Protein AF-A0A920GMY9-F1 (afdb_monomer_lite)

Sequence (90 aa):
MVPKGGMPGLVRALENAAVQAGVTIRTDCTVKSVQIGGDENGQRCNGVELESGELLLSDRVVSSADPQTTFLNLVGAQHLELSSPIVSVV

Structure (mmCIF, N/CA/C/O backbone):
data_AF-A0A920GMY9-F1
#
_entry.id   AF-A0A920GMY9-F1
#
loop_
_atom_site.group_PDB
_atom_site.id
_atom_site.type_symbol
_atom_site.label_atom_id
_atom_site.label_alt_id
_atom_site.label_comp_id
_atom_site.label_asym_id
_atom_site.label_entity_id
_atom_site.label_seq_id
_atom_site.pdbx_PDB_ins_code
_atom_site.Cartn_x
_atom_site.Cartn_y
_atom_site.Cartn_z
_atom_site.occupancy
_atom_site.B_iso_or_equiv
_atom_site.auth_seq_id
_atom_site.auth_comp_id
_atom_site.auth_asym_id
_atom_site.auth_atom_id
_atom_site.pdbx_PDB_model_num
ATOM 1 N N . MET A 1 1 ? 27.117 -7.270 -10.638 1.00 69.56 1 MET A N 1
ATOM 2 C CA . MET A 1 1 ? 26.262 -7.619 -11.795 1.00 69.56 1 MET A CA 1
ATOM 3 C C . MET A 1 1 ? 25.116 -6.623 -11.831 1.00 69.56 1 MET A C 1
ATOM 5 O O . MET A 1 1 ? 24.549 -6.375 -10.778 1.00 69.56 1 MET A O 1
ATOM 9 N N . VAL A 1 2 ? 24.825 -6.015 -12.982 1.00 79.56 2 VAL A N 1
ATOM 10 C CA . VAL A 1 2 ? 23.726 -5.044 -13.140 1.00 79.56 2 VAL A CA 1
ATOM 11 C C . VAL A 1 2 ? 22.688 -5.660 -14.084 1.00 79.56 2 VAL A C 1
ATOM 13 O O . VAL A 1 2 ? 23.100 -6.251 -15.086 1.00 79.56 2 VAL A O 1
ATOM 16 N N . PRO A 1 3 ? 21.376 -5.566 -13.792 1.00 88.56 3 PRO A N 1
ATOM 17 C CA . PRO A 1 3 ? 20.332 -6.068 -14.682 1.00 88.56 3 PRO A CA 1
ATOM 18 C C . PRO A 1 3 ? 20.456 -5.491 -16.096 1.00 88.56 3 PRO A C 1
ATOM 20 O O . PRO A 1 3 ? 20.910 -4.358 -16.285 1.00 88.56 3 PRO A O 1
ATOM 23 N N . LYS A 1 4 ? 20.028 -6.253 -17.108 1.00 89.56 4 LYS A N 1
ATOM 24 C CA . LYS A 1 4 ? 19.977 -5.753 -18.488 1.00 89.56 4 LYS A CA 1
ATOM 25 C C . LYS A 1 4 ? 19.075 -4.513 -18.535 1.00 89.56 4 LYS A C 1
ATOM 27 O O . LYS A 1 4 ? 17.912 -4.583 -18.156 1.00 89.56 4 LYS A O 1
ATOM 32 N N . GLY A 1 5 ? 19.618 -3.383 -18.993 1.00 90.75 5 GLY A N 1
ATOM 33 C CA . GLY A 1 5 ? 18.910 -2.095 -18.983 1.00 90.75 5 GLY A CA 1
ATOM 34 C C . GLY A 1 5 ? 18.980 -1.325 -17.655 1.00 90.75 5 GLY A C 1
ATOM 35 O O . GLY A 1 5 ? 18.261 -0.342 -17.493 1.00 90.75 5 GLY A O 1
ATOM 36 N N . GLY A 1 6 ? 19.834 -1.738 -16.711 1.00 94.25 6 GLY A N 1
ATOM 37 C CA . GLY A 1 6 ? 20.028 -1.051 -15.433 1.00 94.25 6 GLY A CA 1
ATOM 38 C C . GLY A 1 6 ? 18.845 -1.198 -14.472 1.00 94.25 6 GLY A C 1
ATOM 39 O O . GLY A 1 6 ? 17.982 -2.058 -14.647 1.00 94.25 6 GLY A O 1
ATOM 40 N N . MET A 1 7 ? 18.787 -0.326 -13.462 1.00 94.06 7 MET A N 1
ATOM 41 C CA . MET A 1 7 ? 17.657 -0.260 -12.523 1.00 94.06 7 MET A CA 1
ATOM 42 C C . MET A 1 7 ? 16.297 -0.046 -13.214 1.00 94.06 7 MET A C 1
ATOM 44 O O . MET A 1 7 ? 15.349 -0.731 -12.833 1.00 94.06 7 MET A O 1
ATOM 48 N N . PRO A 1 8 ? 16.170 0.786 -14.271 1.00 93.88 8 PRO A N 1
ATOM 49 C CA . PRO A 1 8 ? 14.915 0.879 -15.021 1.00 93.88 8 PRO A CA 1
ATOM 50 C C . PRO A 1 8 ? 14.497 -0.451 -15.661 1.00 93.88 8 PRO A C 1
ATOM 52 O O . PRO A 1 8 ? 13.312 -0.772 -15.716 1.00 93.88 8 PRO A O 1
ATOM 55 N N . GLY A 1 9 ? 15.468 -1.247 -16.123 1.00 95.81 9 GLY A N 1
ATOM 56 C CA . GLY A 1 9 ? 15.222 -2.591 -16.643 1.00 95.81 9 GLY A CA 1
ATOM 57 C C . GLY A 1 9 ? 14.670 -3.546 -15.582 1.00 95.81 9 GLY A C 1
ATOM 58 O O . GLY A 1 9 ? 13.760 -4.317 -15.877 1.00 95.81 9 GLY A O 1
ATOM 59 N N . LEU A 1 10 ? 15.161 -3.455 -14.342 1.00 95.38 10 LEU A N 1
ATOM 60 C CA . LEU A 1 10 ? 14.648 -4.244 -13.218 1.00 95.38 10 LEU A CA 1
ATOM 61 C C . LEU A 1 10 ? 13.201 -3.877 -12.869 1.00 95.38 10 LEU A C 1
ATOM 63 O O . LEU A 1 10 ? 12.372 -4.771 -12.732 1.00 95.38 10 LEU A O 1
ATOM 67 N N . VAL A 1 11 ? 12.888 -2.581 -12.772 1.00 94.81 11 VAL A N 1
ATOM 68 C CA . VAL A 1 11 ? 11.526 -2.112 -12.458 1.00 94.81 11 VAL A CA 1
ATOM 69 C C . VAL A 1 11 ? 10.525 -2.625 -13.495 1.00 94.81 11 VAL A C 1
ATOM 71 O O . VAL A 1 11 ? 9.521 -3.228 -13.127 1.00 94.81 11 VAL A O 1
ATOM 74 N N . ARG A 1 12 ? 10.848 -2.499 -14.790 1.00 95.81 12 ARG A N 1
ATOM 75 C CA . ARG A 1 12 ? 10.002 -3.021 -15.878 1.00 95.81 12 ARG A CA 1
ATOM 76 C C . ARG A 1 12 ? 9.824 -4.536 -15.813 1.00 95.81 12 ARG A C 1
ATOM 78 O O . ARG A 1 12 ? 8.762 -5.045 -16.151 1.00 95.81 12 ARG A O 1
ATOM 85 N N . ALA A 1 13 ? 10.859 -5.276 -15.413 1.00 96.38 13 ALA A N 1
ATOM 86 C CA . ALA A 1 13 ? 10.758 -6.726 -15.271 1.00 96.38 13 ALA A CA 1
ATOM 87 C C . ALA A 1 13 ? 9.773 -7.121 -14.156 1.00 96.38 13 ALA A C 1
ATOM 89 O O . ALA A 1 13 ? 8.976 -8.034 -14.359 1.00 96.38 13 ALA A O 1
ATOM 90 N N . LEU A 1 14 ? 9.793 -6.412 -13.021 1.00 96.25 14 LEU A N 1
ATOM 91 C CA . LEU A 1 14 ? 8.859 -6.632 -11.912 1.00 96.25 14 LEU A CA 1
ATOM 92 C C . LEU A 1 14 ? 7.423 -6.245 -12.285 1.00 96.25 14 LEU A C 1
ATOM 94 O O . LEU A 1 14 ? 6.505 -7.021 -12.036 1.00 96.25 14 LEU A O 1
ATOM 98 N N . GLU A 1 15 ? 7.241 -5.091 -12.930 1.00 97.44 15 GLU A N 1
ATOM 99 C CA . GLU A 1 15 ? 5.941 -4.635 -13.434 1.00 97.44 15 GLU A CA 1
ATOM 100 C C . GLU A 1 15 ? 5.318 -5.676 -14.375 1.00 97.44 15 GLU A C 1
ATOM 102 O O . GLU A 1 15 ? 4.197 -6.133 -14.152 1.00 97.44 15 GLU A O 1
ATOM 107 N N . ASN A 1 16 ? 6.080 -6.134 -15.374 1.00 97.50 16 ASN A N 1
ATOM 108 C CA . ASN A 1 16 ? 5.620 -7.145 -16.325 1.00 97.50 16 ASN A CA 1
ATOM 109 C C . ASN A 1 16 ? 5.256 -8.467 -15.642 1.00 97.50 16 ASN A C 1
ATOM 111 O O . ASN A 1 16 ? 4.251 -9.078 -16.000 1.00 97.50 16 ASN A O 1
ATOM 115 N N . ALA A 1 17 ? 6.057 -8.915 -14.671 1.00 98.31 17 ALA A N 1
ATOM 116 C CA . ALA A 1 17 ? 5.777 -10.142 -13.931 1.00 98.31 17 ALA A CA 1
ATOM 117 C C . ALA A 1 17 ? 4.478 -10.028 -13.115 1.00 98.31 17 ALA A C 1
ATOM 119 O O . ALA A 1 17 ? 3.664 -10.949 -13.133 1.00 98.31 17 ALA A O 1
ATOM 120 N N . ALA A 1 18 ? 4.252 -8.891 -12.451 1.00 97.69 18 ALA A N 1
ATOM 121 C CA . ALA A 1 18 ? 3.031 -8.639 -11.690 1.00 97.69 18 ALA A CA 1
ATOM 122 C C . ALA A 1 18 ? 1.792 -8.612 -12.600 1.00 97.69 18 ALA A C 1
ATOM 124 O O . ALA A 1 18 ? 0.806 -9.296 -12.323 1.00 97.69 18 ALA A O 1
ATOM 125 N N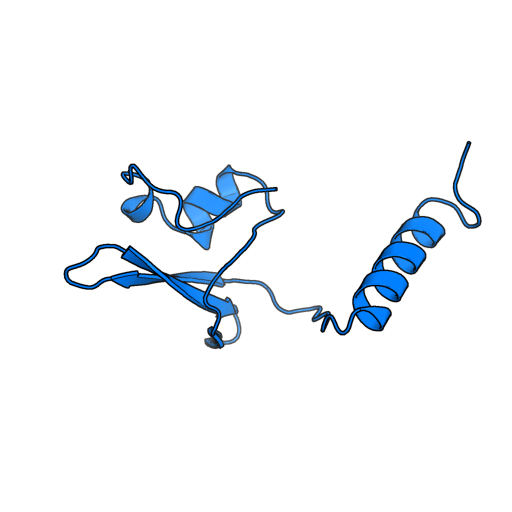 . VAL A 1 19 ? 1.858 -7.890 -13.724 1.00 98.06 19 VAL A N 1
ATOM 126 C CA . VAL A 1 19 ? 0.753 -7.820 -14.694 1.00 98.06 19 VAL A CA 1
ATOM 127 C C . VAL A 1 19 ? 0.451 -9.198 -15.293 1.00 98.06 19 VAL A C 1
ATOM 129 O O . VAL A 1 19 ? -0.713 -9.576 -15.396 1.00 98.06 19 VAL A O 1
ATOM 132 N N . GLN A 1 20 ? 1.473 -9.995 -15.626 1.00 98.38 20 GLN A N 1
ATOM 133 C CA . GLN A 1 20 ? 1.287 -11.371 -16.113 1.00 98.38 20 GLN A CA 1
ATOM 134 C C . GLN A 1 20 ? 0.650 -12.296 -15.068 1.00 98.38 20 GLN A C 1
ATOM 136 O O . GLN A 1 20 ? -0.059 -13.230 -15.434 1.00 98.38 20 GLN A O 1
ATOM 141 N N . ALA A 1 21 ? 0.863 -12.024 -13.779 1.00 98.44 21 ALA A N 1
ATOM 142 C CA . ALA A 1 21 ? 0.192 -12.714 -12.682 1.00 98.44 21 ALA A CA 1
ATOM 143 C C . ALA A 1 21 ? -1.249 -12.215 -12.429 1.00 98.44 21 ALA A C 1
ATOM 145 O O . ALA A 1 21 ? -1.913 -12.718 -11.525 1.00 98.44 21 ALA A O 1
ATOM 146 N N . GLY A 1 22 ? -1.745 -11.246 -13.210 1.00 98.00 22 GLY A N 1
ATOM 147 C CA . GLY A 1 22 ? -3.099 -10.695 -13.096 1.00 98.00 22 GLY A CA 1
ATOM 148 C C . GLY A 1 22 ? -3.230 -9.505 -12.141 1.00 98.00 22 GLY A C 1
ATOM 149 O O . GLY A 1 22 ? -4.348 -9.110 -11.811 1.00 98.00 22 GLY A O 1
ATOM 150 N N . VAL A 1 23 ? -2.119 -8.919 -11.683 1.00 97.94 23 VAL A N 1
ATOM 151 C CA . VAL A 1 23 ? -2.145 -7.741 -10.804 1.00 97.94 23 VAL A CA 1
ATOM 152 C C . VAL A 1 23 ? -2.553 -6.495 -11.592 1.00 97.94 23 VAL A C 1
ATOM 154 O O . VAL A 1 23 ? -2.027 -6.224 -12.670 1.00 97.94 23 VAL A O 1
ATOM 157 N N . THR A 1 24 ? -3.455 -5.695 -11.020 1.00 97.56 24 THR A N 1
ATOM 158 C CA . THR A 1 24 ? -3.771 -4.349 -11.521 1.00 97.56 24 THR A CA 1
ATOM 159 C C . THR A 1 24 ? -2.868 -3.325 -10.837 1.00 97.56 24 THR A C 1
ATOM 161 O O . THR A 1 24 ? -2.865 -3.228 -9.612 1.00 97.56 24 THR A O 1
ATOM 164 N N . ILE A 1 25 ? -2.125 -2.544 -11.623 1.00 96.94 25 ILE A N 1
ATOM 165 C CA . ILE A 1 25 ? -1.267 -1.461 -11.130 1.00 96.94 25 ILE A CA 1
ATOM 166 C C . ILE A 1 25 ? -1.955 -0.132 -11.433 1.00 96.94 25 ILE A C 1
ATOM 168 O O . ILE A 1 25 ? -2.308 0.142 -12.578 1.00 96.94 25 ILE A O 1
ATOM 172 N N . ARG A 1 26 ? -2.152 0.691 -10.401 1.00 96.50 26 ARG A N 1
ATOM 173 C CA . ARG A 1 26 ? -2.745 2.027 -10.514 1.00 96.50 26 ARG A CA 1
ATOM 174 C C . ARG A 1 26 ? -1.735 3.067 -10.042 1.00 96.50 26 ARG A C 1
ATOM 176 O O . ARG A 1 26 ? -1.279 2.997 -8.903 1.00 96.50 26 ARG A O 1
ATOM 183 N N . THR A 1 27 ? -1.391 4.016 -10.908 1.00 96.44 27 THR A N 1
ATOM 184 C CA . THR A 1 27 ? -0.593 5.200 -10.552 1.00 96.44 27 THR A CA 1
ATOM 185 C C . THR A 1 27 ? -1.508 6.375 -10.235 1.00 96.44 27 THR A C 1
ATOM 187 O O . THR A 1 27 ? -2.719 6.292 -10.436 1.00 96.44 27 THR A O 1
ATOM 190 N N . ASP A 1 28 ? -0.938 7.456 -9.698 1.00 96.81 28 ASP A N 1
ATOM 191 C CA . ASP A 1 28 ? -1.672 8.701 -9.415 1.00 96.81 28 ASP A CA 1
ATOM 192 C C . ASP A 1 28 ? -2.876 8.497 -8.470 1.00 96.81 28 ASP A C 1
ATOM 194 O O . ASP A 1 28 ? -3.865 9.222 -8.505 1.00 96.81 28 ASP A O 1
ATOM 198 N N . CYS A 1 29 ? -2.780 7.480 -7.608 1.00 97.06 29 CYS A N 1
ATOM 199 C CA . CYS A 1 29 ? -3.812 7.045 -6.669 1.00 97.06 29 CYS A CA 1
ATOM 200 C C . CYS A 1 29 ? -3.276 7.118 -5.231 1.00 97.06 29 CYS A C 1
ATOM 202 O O . CYS A 1 29 ? -3.110 6.090 -4.575 1.00 97.06 29 CYS A O 1
ATOM 204 N N . THR A 1 30 ? -2.945 8.320 -4.750 1.00 97.00 30 THR A N 1
ATOM 205 C CA . THR A 1 30 ? -2.453 8.508 -3.375 1.00 97.00 30 THR A CA 1
ATOM 206 C C . THR A 1 30 ? -3.479 7.990 -2.371 1.00 97.00 30 THR A C 1
ATOM 208 O O . THR A 1 30 ? -4.642 8.399 -2.395 1.00 97.00 30 THR A O 1
ATOM 211 N N . VAL A 1 31 ? -3.043 7.088 -1.492 1.00 97.38 31 VAL A N 1
ATOM 212 C CA . VAL A 1 31 ? -3.870 6.561 -0.405 1.00 97.38 31 VAL A CA 1
ATOM 213 C C . VAL A 1 31 ? -3.935 7.599 0.708 1.00 97.38 31 VAL A C 1
ATOM 215 O O . VAL A 1 31 ? -2.899 8.030 1.209 1.00 97.38 31 VAL A O 1
ATOM 218 N N . LYS A 1 32 ? -5.154 7.966 1.096 1.00 96.94 32 LYS A N 1
ATOM 219 C CA . LYS A 1 32 ? -5.444 8.884 2.196 1.00 96.94 32 LYS A CA 1
ATOM 220 C C . LYS A 1 32 ? -5.473 8.154 3.536 1.00 96.94 32 LYS A C 1
ATOM 222 O O . LYS A 1 32 ? -4.904 8.635 4.508 1.00 96.94 32 LYS A O 1
ATOM 227 N N . SER A 1 33 ? -6.119 6.989 3.594 1.00 95.75 33 SER A N 1
ATOM 228 C CA . SER A 1 33 ? -6.220 6.195 4.824 1.00 95.75 33 SER A CA 1
ATOM 229 C C . SER A 1 33 ? -6.533 4.723 4.555 1.00 95.75 33 SER A C 1
ATOM 231 O O . SER A 1 33 ? -7.116 4.357 3.531 1.00 95.75 33 SER A O 1
ATOM 233 N N . VAL A 1 34 ? -6.162 3.864 5.504 1.00 95.12 34 VAL A N 1
ATOM 234 C CA . VAL A 1 34 ? -6.646 2.483 5.586 1.00 95.12 34 VAL A CA 1
ATOM 235 C C . VAL A 1 34 ? -7.988 2.494 6.301 1.00 95.12 34 VAL A C 1
ATOM 237 O O . VAL A 1 34 ? -8.124 3.037 7.395 1.00 95.12 34 VAL A O 1
ATOM 240 N N . GLN A 1 35 ? -8.985 1.860 5.696 1.00 94.38 35 GLN A N 1
ATOM 241 C CA . GLN A 1 35 ? -10.323 1.781 6.260 1.00 94.38 35 GLN A CA 1
ATOM 242 C C . GLN A 1 35 ? -10.387 0.620 7.245 1.00 94.38 35 GLN A C 1
ATOM 244 O O . GLN A 1 35 ? -10.287 -0.549 6.862 1.00 94.38 35 GLN A O 1
ATOM 249 N N . ILE A 1 36 ? -10.548 0.951 8.525 1.00 89.69 36 ILE A N 1
ATOM 250 C CA . ILE A 1 36 ? -10.616 -0.018 9.617 1.00 89.69 36 ILE A CA 1
ATOM 251 C C . ILE A 1 36 ? -12.035 -0.016 10.174 1.00 89.69 36 ILE A C 1
ATOM 253 O O . ILE A 1 36 ? -12.497 0.969 10.744 1.00 89.69 36 ILE A O 1
ATOM 257 N N . GLY A 1 37 ? -12.728 -1.137 10.002 1.00 84.81 37 GLY A N 1
ATOM 258 C CA . GLY A 1 37 ? -13.997 -1.407 10.668 1.00 84.81 37 GLY A CA 1
ATOM 259 C C . GLY A 1 37 ? -13.793 -2.286 11.894 1.00 84.81 37 GLY A C 1
ATOM 260 O O . GLY A 1 37 ? -12.710 -2.821 12.116 1.00 84.81 37 GLY A O 1
ATOM 261 N N . GLY A 1 38 ? -14.844 -2.483 12.680 1.00 76.94 38 GLY A N 1
ATOM 262 C CA . GLY A 1 38 ? -14.832 -3.459 13.763 1.00 76.94 38 GLY A CA 1
ATOM 263 C C . GLY A 1 38 ? -16.218 -4.015 14.041 1.00 76.94 38 GLY A C 1
ATOM 264 O O . GLY A 1 38 ? -17.223 -3.368 13.745 1.00 76.94 38 GLY A O 1
ATOM 265 N N . ASP A 1 39 ? -16.249 -5.222 14.589 1.00 76.31 39 ASP A N 1
ATOM 266 C CA . ASP A 1 39 ? -17.438 -5.835 15.172 1.00 76.31 39 ASP A CA 1
ATOM 267 C C . ASP A 1 39 ? -17.094 -6.498 16.515 1.00 76.31 39 ASP A C 1
ATOM 269 O O . ASP A 1 39 ? -16.037 -6.246 17.098 1.00 76.31 39 ASP A O 1
ATOM 273 N N . GLU A 1 40 ? -18.005 -7.322 17.030 1.00 76.56 40 GLU A N 1
ATOM 274 C CA . GLU A 1 40 ? -17.834 -8.073 18.278 1.00 76.56 40 GLU A CA 1
ATO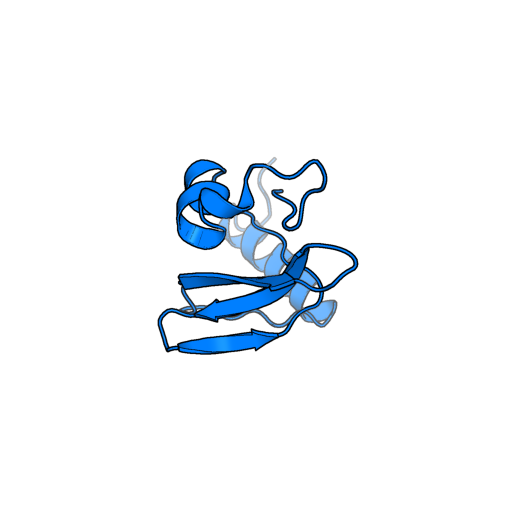M 275 C C . GLU A 1 40 ? -16.593 -8.988 18.302 1.00 76.56 40 GLU A C 1
ATOM 277 O O . GLU A 1 40 ? -16.116 -9.336 19.380 1.00 76.56 40 GLU A O 1
ATOM 282 N N . ASN A 1 41 ? -16.026 -9.324 17.138 1.00 76.06 41 ASN A N 1
ATOM 283 C CA . ASN A 1 41 ? -14.833 -10.157 16.991 1.00 76.06 41 ASN A CA 1
ATOM 284 C C . ASN A 1 41 ? -13.535 -9.339 16.858 1.00 76.06 41 ASN A C 1
ATOM 286 O O . ASN A 1 41 ? -12.459 -9.919 16.709 1.00 76.06 41 ASN A O 1
ATOM 290 N N . GLY A 1 42 ? -13.616 -8.005 16.916 1.00 79.00 42 GLY A N 1
ATOM 291 C CA . GLY A 1 42 ? -12.470 -7.098 16.867 1.00 79.00 42 GLY A CA 1
ATOM 292 C C . GLY A 1 42 ? -12.420 -6.227 15.613 1.00 79.00 42 GLY A C 1
ATOM 293 O O . GLY A 1 42 ? -13.394 -6.086 14.872 1.00 79.00 42 GLY A O 1
ATOM 294 N N . GLN A 1 43 ? -11.271 -5.587 15.399 1.00 81.81 43 GLN A N 1
ATOM 295 C CA . GLN A 1 43 ? -11.046 -4.685 14.270 1.00 81.81 43 GLN A CA 1
ATOM 296 C C . GLN A 1 43 ? -10.541 -5.437 13.034 1.00 81.81 43 GLN A C 1
ATOM 298 O O . GLN A 1 43 ? -9.746 -6.370 13.132 1.00 81.81 43 GLN A O 1
ATOM 303 N N . ARG A 1 44 ? -10.985 -4.998 11.855 1.00 85.62 44 ARG A N 1
ATOM 304 C CA . ARG A 1 44 ? -10.646 -5.573 10.553 1.00 85.62 44 ARG A CA 1
ATOM 305 C C . ARG A 1 44 ? -10.364 -4.489 9.519 1.00 85.62 44 ARG A C 1
ATOM 307 O O . ARG A 1 44 ? -10.965 -3.414 9.547 1.00 85.62 44 ARG A O 1
ATOM 314 N N . CYS A 1 45 ? -9.476 -4.800 8.582 1.00 89.00 45 CYS A N 1
ATOM 315 C CA . CYS A 1 45 ? -9.285 -3.988 7.389 1.00 89.00 45 CYS A CA 1
ATOM 316 C C . CYS A 1 45 ? -10.471 -4.201 6.442 1.00 89.00 45 CYS A C 1
ATOM 318 O O . CYS A 1 45 ? -10.896 -5.335 6.238 1.00 89.00 45 CYS A O 1
ATOM 320 N N . ASN A 1 46 ? -10.982 -3.114 5.870 1.00 92.31 46 ASN A N 1
ATOM 321 C CA . ASN A 1 46 ? -12.026 -3.135 4.846 1.00 92.31 46 ASN A CA 1
ATOM 322 C C . ASN A 1 46 ? -11.530 -2.577 3.500 1.00 92.31 46 ASN A C 1
ATOM 324 O O . ASN A 1 46 ? -12.321 -2.472 2.562 1.00 92.31 46 ASN A O 1
ATOM 328 N N . GLY A 1 47 ? -10.258 -2.178 3.404 1.00 95.44 47 GLY A N 1
ATOM 329 C CA . GLY A 1 47 ? -9.680 -1.568 2.210 1.00 95.44 47 GLY A CA 1
ATOM 330 C C . GLY A 1 47 ? -8.971 -0.242 2.469 1.00 95.44 47 GLY A C 1
ATOM 331 O O . GLY A 1 47 ? -8.479 0.011 3.572 1.00 95.44 47 GLY A O 1
ATOM 332 N N . VAL A 1 48 ? -8.920 0.614 1.447 1.00 97.25 48 VAL A N 1
ATOM 333 C CA . VAL A 1 48 ? -8.293 1.945 1.500 1.00 97.25 48 VAL A CA 1
ATOM 334 C C . VAL A 1 48 ? -9.190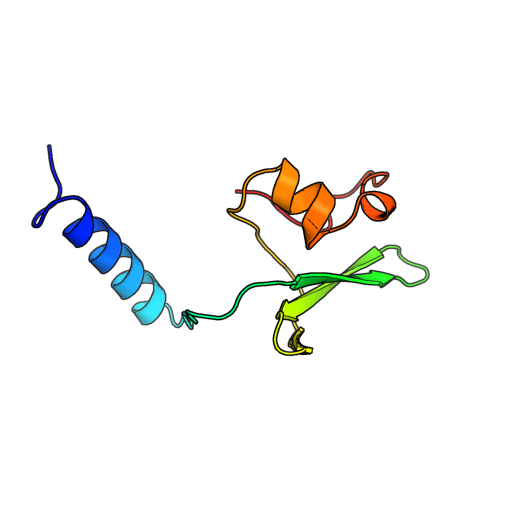 3.029 0.903 1.00 97.25 48 VAL A C 1
ATOM 336 O O . VAL A 1 48 ? -9.943 2.777 -0.036 1.00 97.25 48 VAL A O 1
ATOM 339 N N . GLU A 1 49 ? -9.082 4.245 1.431 1.00 97.69 49 GLU A N 1
ATOM 340 C CA . GLU A 1 49 ? -9.632 5.464 0.831 1.00 97.69 49 GLU A CA 1
ATOM 341 C C . GLU A 1 49 ? -8.507 6.205 0.109 1.00 97.69 49 GLU A C 1
ATOM 343 O O . GLU A 1 49 ? -7.424 6.406 0.665 1.00 97.69 49 GLU A O 1
ATOM 348 N N . LEU A 1 50 ? -8.749 6.602 -1.137 1.00 98.06 50 LEU A N 1
ATOM 349 C CA . LEU A 1 50 ? -7.843 7.458 -1.897 1.00 98.06 50 LEU A CA 1
ATOM 350 C C . LEU A 1 50 ? -8.110 8.936 -1.586 1.00 98.06 50 LEU A C 1
ATOM 352 O O . LEU A 1 50 ? -9.208 9.303 -1.179 1.00 98.06 50 LEU A O 1
ATOM 356 N N . GLU A 1 51 ? -7.147 9.815 -1.861 1.00 97.88 51 GLU A N 1
ATOM 357 C CA . GLU A 1 51 ? -7.342 11.276 -1.750 1.00 97.88 51 GLU A CA 1
ATOM 358 C C . GLU A 1 51 ? -8.494 11.801 -2.628 1.00 97.88 51 GLU A C 1
ATOM 360 O O . GLU A 1 51 ? -9.110 12.819 -2.324 1.00 97.88 51 GLU A O 1
ATOM 365 N N . SER A 1 52 ? -8.845 11.078 -3.697 1.00 97.62 52 SER A N 1
ATOM 366 C CA . SER A 1 52 ? -10.023 11.373 -4.521 1.00 97.62 52 SER A CA 1
ATOM 367 C C . SER A 1 52 ? -11.363 11.127 -3.809 1.00 97.62 52 SER A C 1
ATOM 369 O O . SER A 1 52 ? -12.403 11.534 -4.325 1.00 97.62 52 SER A O 1
ATOM 371 N N . GLY A 1 53 ? -11.359 10.441 -2.662 1.00 97.50 53 GLY A N 1
ATOM 372 C CA . GLY A 1 53 ? -12.546 9.934 -1.968 1.00 97.50 53 GLY A CA 1
ATOM 373 C C . GLY A 1 53 ? -13.030 8.565 -2.465 1.00 97.50 53 GLY A C 1
ATOM 374 O O . GLY A 1 53 ? -14.016 8.044 -1.948 1.00 97.50 53 GLY A O 1
ATOM 375 N N . GLU A 1 54 ? -12.364 7.962 -3.458 1.00 97.88 54 GLU A N 1
ATOM 376 C CA . GLU A 1 54 ? -12.667 6.599 -3.911 1.00 97.88 54 GLU A CA 1
ATOM 377 C C . GLU A 1 54 ? -12.313 5.573 -2.825 1.00 97.88 54 GLU A C 1
ATOM 379 O O . GLU A 1 54 ? -11.229 5.624 -2.239 1.00 97.88 54 GLU A O 1
ATOM 384 N N . LEU A 1 55 ? -13.211 4.611 -2.596 1.00 97.81 55 LEU A N 1
ATOM 385 C CA . LEU A 1 55 ? -12.985 3.485 -1.693 1.00 97.81 55 LEU A CA 1
ATOM 386 C C . LEU A 1 55 ? -12.622 2.231 -2.487 1.00 97.81 55 LEU A C 1
ATOM 388 O O . LEU A 1 55 ? -13.417 1.741 -3.290 1.00 97.81 55 LEU A O 1
ATOM 392 N N . LEU A 1 56 ? -11.441 1.681 -2.215 1.00 96.94 56 LEU A N 1
ATOM 393 C CA . LEU A 1 56 ? -11.004 0.391 -2.738 1.00 96.94 56 LEU A CA 1
ATOM 394 C C . LEU A 1 56 ? -11.174 -0.661 -1.652 1.00 96.94 56 LEU A C 1
ATOM 396 O O . LEU A 1 56 ? -10.396 -0.691 -0.702 1.00 96.94 56 LEU A O 1
ATOM 400 N N . LEU A 1 57 ? -12.192 -1.509 -1.789 1.00 96.19 57 LEU A N 1
ATOM 401 C CA . LEU A 1 57 ? -12.494 -2.547 -0.806 1.00 96.19 57 LEU A CA 1
ATOM 402 C C . LEU A 1 57 ? -11.530 -3.729 -0.934 1.00 96.19 57 LEU A C 1
ATOM 404 O O . LEU A 1 57 ? -11.300 -4.234 -2.034 1.00 96.19 57 LEU A O 1
ATOM 408 N N . SER A 1 58 ? -10.996 -4.194 0.194 1.00 93.25 58 SER A N 1
ATOM 409 C CA . SER A 1 58 ? -10.162 -5.395 0.254 1.00 93.25 58 SER A CA 1
ATOM 410 C C . SER A 1 58 ? -10.173 -6.027 1.646 1.00 93.25 58 SER A C 1
ATOM 412 O O . SER A 1 58 ? -10.327 -5.340 2.653 1.00 93.25 5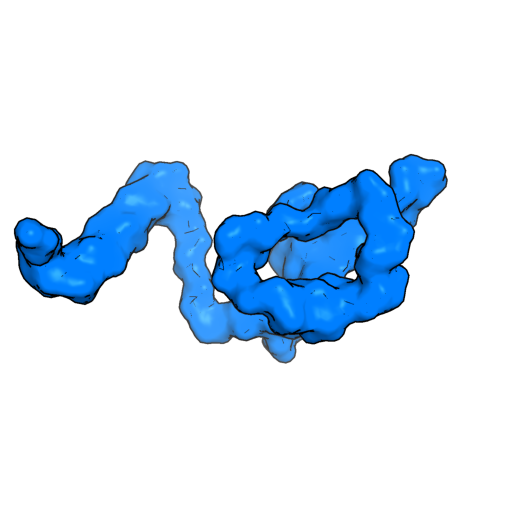8 SER A O 1
ATOM 414 N N . ASP A 1 59 ? -9.953 -7.343 1.705 1.00 90.06 59 ASP A N 1
ATOM 415 C CA . ASP A 1 59 ? -9.827 -8.068 2.979 1.00 90.06 59 ASP A CA 1
ATOM 416 C C . ASP A 1 59 ? -8.470 -7.826 3.660 1.00 90.06 59 ASP A C 1
ATOM 418 O O . ASP A 1 59 ? -8.294 -8.090 4.850 1.00 90.06 59 ASP A O 1
ATOM 422 N N . ARG A 1 60 ? -7.465 -7.399 2.883 1.00 90.44 60 ARG A N 1
ATOM 423 C CA . ARG A 1 60 ? -6.085 -7.191 3.336 1.00 90.44 60 ARG A CA 1
ATOM 424 C C . ARG A 1 60 ? -5.455 -5.988 2.650 1.00 90.44 60 ARG A C 1
ATOM 426 O O . ARG A 1 60 ? -5.679 -5.750 1.461 1.00 90.44 60 ARG A O 1
ATOM 433 N N . VAL A 1 61 ? -4.603 -5.293 3.399 1.00 93.25 61 VAL A N 1
ATOM 434 C CA . VAL A 1 61 ? -3.743 -4.211 2.914 1.00 93.25 61 VAL A CA 1
ATOM 435 C C . VAL A 1 61 ? -2.308 -4.500 3.339 1.00 93.25 61 VAL A C 1
ATOM 437 O O . VAL A 1 61 ? -2.037 -4.836 4.495 1.00 93.25 61 VAL A O 1
ATOM 440 N N . VAL A 1 62 ? -1.395 -4.373 2.379 1.00 93.62 62 VAL A N 1
ATOM 441 C CA . VAL A 1 62 ? 0.047 -4.482 2.589 1.00 93.62 62 VAL A CA 1
ATOM 442 C C . VAL A 1 62 ? 0.665 -3.136 2.239 1.00 93.62 62 VAL A C 1
ATOM 444 O O . VAL A 1 62 ? 0.465 -2.644 1.129 1.00 93.62 62 VAL A O 1
ATOM 447 N N . SER A 1 63 ? 1.386 -2.535 3.183 1.00 93.25 63 SER A N 1
ATOM 448 C CA . SER A 1 63 ? 2.044 -1.243 2.985 1.00 93.25 63 SER A CA 1
ATOM 449 C C . SER A 1 63 ? 3.538 -1.440 2.775 1.00 93.25 63 SER A C 1
ATOM 451 O O . SER A 1 63 ? 4.200 -2.062 3.600 1.00 93.25 63 SER A O 1
ATOM 453 N N . SER A 1 64 ? 4.060 -0.876 1.686 1.00 94.25 64 SER A N 1
ATOM 454 C CA . SER A 1 64 ? 5.504 -0.719 1.455 1.00 94.25 64 SER A CA 1
ATOM 455 C C . SER A 1 64 ? 5.980 0.707 1.791 1.00 94.25 64 SER A C 1
ATOM 457 O O . SER A 1 64 ? 7.134 1.058 1.554 1.00 94.25 64 SER A O 1
ATOM 459 N N . ALA A 1 65 ? 5.090 1.559 2.319 1.00 92.75 65 ALA A N 1
ATOM 460 C CA . ALA A 1 65 ? 5.476 2.867 2.838 1.00 92.75 65 ALA A CA 1
ATOM 461 C C . ALA A 1 65 ? 6.271 2.711 4.141 1.00 92.75 65 ALA A C 1
ATOM 463 O O . ALA A 1 65 ? 6.187 1.687 4.823 1.00 92.75 65 ALA A O 1
ATOM 464 N N . ASP A 1 66 ? 7.015 3.749 4.521 1.00 92.81 66 ASP A N 1
ATOM 465 C CA . ASP A 1 66 ? 7.766 3.723 5.770 1.00 92.81 66 ASP A CA 1
ATOM 466 C C . ASP A 1 66 ? 6.832 3.526 6.991 1.00 92.81 66 ASP A C 1
ATOM 468 O O . ASP A 1 66 ? 5.636 3.854 6.932 1.00 92.81 66 ASP A O 1
ATOM 472 N N . PRO A 1 67 ? 7.342 2.987 8.115 1.00 89.06 67 PRO A N 1
ATOM 473 C CA . PRO A 1 67 ? 6.516 2.703 9.285 1.00 89.06 67 PRO A CA 1
ATOM 474 C C . PRO A 1 67 ? 5.813 3.934 9.860 1.00 89.06 67 PRO A C 1
ATOM 476 O O . PRO A 1 67 ? 4.676 3.824 10.312 1.00 89.06 67 PRO A O 1
ATOM 479 N N . GLN A 1 68 ? 6.452 5.107 9.834 1.00 91.19 68 GLN A N 1
ATOM 480 C CA . GLN A 1 68 ? 5.854 6.323 10.376 1.00 91.19 68 GLN A CA 1
ATOM 481 C C . GLN A 1 68 ? 4.635 6.725 9.543 1.00 91.19 68 GLN A C 1
ATOM 483 O O . GLN A 1 68 ? 3.559 6.940 10.101 1.00 91.19 68 GLN A O 1
ATOM 488 N N . THR A 1 69 ? 4.774 6.750 8.216 1.00 92.88 69 THR A N 1
ATOM 489 C CA . THR A 1 69 ? 3.657 7.005 7.302 1.00 92.88 69 THR A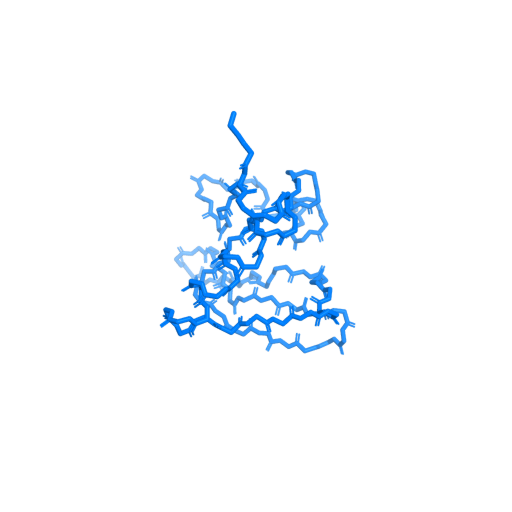 CA 1
ATOM 490 C C . THR A 1 69 ? 2.565 5.956 7.469 1.00 92.88 69 THR A C 1
ATOM 492 O O . THR A 1 69 ? 1.394 6.304 7.625 1.00 92.88 69 THR A O 1
ATOM 495 N N . THR A 1 70 ? 2.931 4.674 7.494 1.00 92.38 70 THR A N 1
ATOM 496 C CA . THR A 1 70 ? 1.951 3.589 7.593 1.00 92.38 70 THR A CA 1
ATOM 497 C C . THR A 1 70 ? 1.137 3.678 8.882 1.00 92.38 70 THR A C 1
ATOM 499 O O . THR A 1 70 ? -0.090 3.664 8.831 1.00 92.38 70 THR A O 1
ATOM 502 N N . PHE A 1 71 ? 1.791 3.803 10.036 1.00 89.00 71 PHE A N 1
ATOM 503 C CA . PHE A 1 71 ? 1.109 3.736 11.327 1.00 89.00 71 PHE A CA 1
ATOM 504 C C . PHE A 1 71 ? 0.434 5.043 11.732 1.00 89.00 71 PHE A C 1
ATOM 506 O O . PHE A 1 71 ? -0.642 5.006 12.323 1.00 89.00 71 PHE A O 1
ATOM 513 N N . LEU A 1 72 ? 1.028 6.195 11.416 1.00 90.06 72 LEU A N 1
ATOM 514 C CA . LEU A 1 72 ? 0.505 7.479 11.886 1.00 90.06 72 LEU A CA 1
ATOM 515 C C . LEU A 1 72 ? -0.411 8.157 10.869 1.00 90.06 72 LEU A C 1
ATOM 517 O O . LEU A 1 72 ? -1.411 8.739 11.278 1.00 90.06 72 LEU A O 1
ATOM 521 N N . ASN A 1 73 ? -0.098 8.062 9.574 1.00 91.88 73 ASN A N 1
ATOM 522 C CA . ASN A 1 73 ? -0.840 8.787 8.539 1.00 91.88 73 ASN A CA 1
ATOM 523 C C . ASN A 1 73 ? -1.911 7.914 7.877 1.00 91.88 73 ASN A C 1
ATOM 525 O O . ASN A 1 73 ? -3.011 8.396 7.636 1.00 91.88 73 ASN A O 1
ATOM 529 N N . LEU A 1 74 ? -1.607 6.640 7.592 1.00 94.31 74 LEU A N 1
ATOM 530 C CA . LEU A 1 74 ? -2.538 5.757 6.879 1.00 94.31 74 LEU A CA 1
ATOM 531 C C . LEU A 1 74 ? -3.470 4.995 7.825 1.00 94.31 74 LEU A C 1
ATOM 533 O O . LEU A 1 74 ? -4.680 4.991 7.620 1.00 94.31 74 LEU A O 1
ATOM 537 N N . VAL A 1 75 ? -2.916 4.334 8.843 1.00 91.94 75 VAL A N 1
ATOM 538 C CA . VAL A 1 75 ? -3.686 3.561 9.831 1.00 91.94 75 VAL A CA 1
ATOM 539 C C . VAL A 1 75 ? -4.270 4.471 10.910 1.00 91.94 75 VAL A C 1
ATOM 541 O O . VAL A 1 75 ? -5.436 4.328 11.262 1.00 91.94 75 VAL A O 1
ATOM 544 N N . GLY A 1 76 ? -3.480 5.424 11.406 1.00 88.12 76 GLY A N 1
ATOM 545 C CA . GLY A 1 76 ? -3.849 6.315 12.502 1.00 88.12 76 GLY A CA 1
ATOM 546 C C . GLY A 1 76 ? -3.482 5.739 13.872 1.00 88.12 76 GLY A C 1
ATOM 547 O O . GLY A 1 76 ? -3.710 4.564 14.167 1.00 88.12 76 GLY A O 1
ATOM 548 N N . ALA A 1 77 ? -2.931 6.591 14.742 1.00 83.88 77 ALA A N 1
ATOM 549 C CA . ALA A 1 77 ? -2.396 6.191 16.046 1.00 83.88 77 ALA A CA 1
ATOM 550 C C . ALA A 1 77 ? -3.429 5.498 16.958 1.00 83.88 77 ALA A C 1
ATOM 552 O O . ALA A 1 77 ? -3.066 4.628 17.745 1.00 83.88 77 ALA A O 1
ATOM 553 N N . GLN A 1 78 ? -4.716 5.828 16.820 1.00 81.75 78 GLN A N 1
ATOM 554 C CA . GLN A 1 78 ? -5.805 5.230 17.597 1.00 81.75 78 GLN A CA 1
ATOM 555 C C . GLN A 1 78 ? -6.022 3.730 17.324 1.00 81.75 78 GLN A C 1
ATOM 557 O O . GLN A 1 78 ? -6.706 3.065 18.095 1.00 81.75 78 GLN A O 1
ATOM 562 N N . HIS A 1 79 ? -5.450 3.191 16.244 1.00 78.81 79 HIS A N 1
ATOM 563 C CA . HIS A 1 79 ? -5.526 1.768 15.895 1.00 78.81 79 HIS A CA 1
ATOM 564 C C . HIS A 1 79 ? -4.232 1.002 16.229 1.00 78.81 79 HIS A C 1
ATOM 566 O O . HIS A 1 79 ? -4.103 -0.168 15.875 1.00 78.81 79 HIS A O 1
ATOM 572 N N . LEU A 1 80 ? -3.263 1.645 16.894 1.00 72.94 80 LEU A N 1
ATOM 573 C CA . LEU A 1 80 ? -1.930 1.085 17.136 1.00 72.94 80 LEU A CA 1
ATOM 574 C C . LEU A 1 80 ? -1.824 0.257 18.432 1.00 72.94 80 LEU A C 1
ATOM 576 O O . LEU A 1 80 ? -0.840 -0.452 18.618 1.00 72.94 80 LEU A O 1
ATOM 580 N N . GLU A 1 81 ? -2.830 0.297 19.311 1.00 64.75 81 GLU A N 1
ATOM 581 C CA . GLU A 1 81 ? -2.838 -0.430 20.598 1.00 64.75 81 GLU A CA 1
ATOM 582 C C . GLU A 1 81 ? -3.166 -1.934 20.485 1.00 64.75 81 GLU A C 1
ATOM 584 O O . GLU A 1 81 ? -3.498 -2.593 21.470 1.00 64.75 81 GLU A O 1
ATOM 589 N N . LEU A 1 82 ? -3.087 -2.517 19.289 1.00 56.25 82 LEU A N 1
ATOM 590 C CA . LEU A 1 82 ? -3.608 -3.857 19.042 1.00 56.25 82 LEU A CA 1
ATOM 591 C C . LEU A 1 82 ? -2.536 -4.938 19.120 1.00 56.25 82 LEU A C 1
ATOM 593 O O . LEU A 1 82 ? -1.490 -4.880 18.480 1.00 56.25 82 LEU A O 1
ATOM 597 N N . SER A 1 83 ? -2.875 -6.009 19.834 1.00 52.75 83 SER A N 1
ATOM 598 C CA . SER A 1 83 ? -2.128 -7.267 19.897 1.00 52.75 83 SER A CA 1
ATOM 599 C C . SER A 1 83 ? -2.171 -8.087 18.593 1.00 52.75 83 SER A C 1
ATOM 601 O O . SER A 1 83 ? -1.587 -9.169 18.541 1.00 52.75 83 SER A O 1
ATOM 603 N N . SER A 1 84 ? -2.833 -7.595 17.535 1.00 55.31 84 SER A N 1
ATOM 604 C CA . SER A 1 84 ? -2.912 -8.245 16.221 1.00 55.31 84 SER A CA 1
ATOM 605 C C . SER A 1 84 ? -2.780 -7.224 15.075 1.00 55.31 84 SER A C 1
ATOM 607 O O . SER A 1 84 ? -3.484 -6.212 15.094 1.00 55.31 84 SER A O 1
ATOM 609 N N . PRO A 1 85 ? -1.900 -7.445 14.076 1.00 58.22 85 PRO A N 1
ATOM 610 C CA . PRO A 1 85 ? -1.664 -6.472 13.012 1.00 58.22 85 PRO A CA 1
ATOM 611 C C . PRO A 1 85 ? -2.774 -6.506 11.950 1.00 58.22 85 PRO A C 1
ATOM 613 O O . PRO A 1 85 ? -2.920 -7.477 11.212 1.00 58.22 85 PRO A O 1
ATOM 616 N N . ILE A 1 86 ? -3.527 -5.408 11.835 1.00 67.50 86 ILE A N 1
ATOM 617 C CA . ILE A 1 86 ? -4.548 -5.199 10.786 1.00 67.50 86 ILE A CA 1
ATOM 618 C C . ILE A 1 86 ? -3.901 -4.924 9.416 1.00 67.50 86 ILE A C 1
ATOM 620 O O . ILE A 1 86 ? -4.483 -5.211 8.371 1.00 67.50 86 ILE A O 1
ATOM 624 N N . VAL A 1 87 ? -2.679 -4.387 9.421 1.00 65.56 87 VAL A N 1
ATOM 625 C CA . VAL A 1 87 ? -1.880 -4.076 8.232 1.00 65.56 87 VAL A CA 1
ATOM 626 C C . VAL A 1 87 ? -0.531 -4.765 8.363 1.00 65.56 87 VAL A C 1
ATOM 628 O O . VAL A 1 87 ? 0.107 -4.704 9.413 1.00 65.56 87 VAL A O 1
ATOM 631 N N . SER A 1 88 ? -0.090 -5.416 7.289 1.00 71.44 88 SER A N 1
ATOM 632 C CA . SER A 1 88 ? 1.278 -5.925 7.192 1.00 71.44 88 SER A CA 1
ATOM 633 C C . SER A 1 88 ? 2.164 -4.882 6.515 1.00 71.44 88 SER A C 1
ATOM 635 O O . SER A 1 88 ? 1.821 -4.381 5.444 1.00 71.44 88 SER A O 1
ATOM 637 N N . VAL A 1 89 ? 3.290 -4.555 7.147 1.00 67.00 89 VAL A N 1
ATOM 638 C CA . VAL A 1 89 ? 4.333 -3.691 6.576 1.00 67.00 89 VAL A CA 1
ATOM 639 C C . VAL A 1 89 ? 5.415 -4.593 5.989 1.00 67.00 89 VAL A C 1
ATOM 641 O O . VAL A 1 89 ? 5.853 -5.517 6.678 1.00 67.00 89 VAL A O 1
ATOM 644 N N . VAL A 1 90 ? 5.795 -4.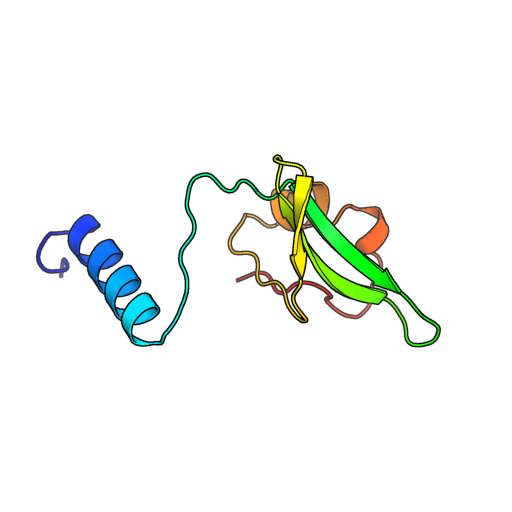362 4.731 1.00 65.12 90 VAL A N 1
ATOM 645 C CA . VAL A 1 90 ? 6.836 -5.125 4.012 1.00 65.12 90 VAL A CA 1
ATOM 646 C C . VAL A 1 90 ? 8.027 -4.234 3.711 1.00 65.12 90 VAL A C 1
ATOM 648 O O . VAL A 1 90 ? 7.797 -3.092 3.253 1.00 65.12 90 VAL A O 1
#

Foldseek 3Di:
DAPDVGPVNVVVVVVVVCVVVVDDDDPPFAFQAFDWDADPVGIATQATATPVRDGDGDRAAEDQDDPCCVQPGHHRVVNVPDPDDNYHYD

Radius of gyration: 16.05 Å; chains: 1; bounding box: 44×24×40 Å

pLDDT: mean 88.65, std 11.49, range [52.75, 98.44]

Secondary structure (DSSP, 8-state):
---TTHHHHHHHHHHHHHHHTT-----S--EEEEEEEEETTEEEEEEEEETTS-EEE-S--EE-S-HHIIIIIII-GGG-S-SS-SSEE-